Protein AF-A0A3D3Z8D5-F1 (afdb_monomer_lite)

Structure (mmCIF, N/CA/C/O backbone):
data_AF-A0A3D3Z8D5-F1
#
_entry.id   AF-A0A3D3Z8D5-F1
#
loop_
_atom_site.group_PDB
_atom_site.id
_atom_site.type_symbol
_atom_site.label_atom_id
_atom_site.label_alt_id
_atom_site.label_comp_id
_atom_site.label_asym_id
_atom_site.label_entity_id
_atom_site.label_seq_id
_atom_site.pdbx_PDB_ins_code
_atom_site.Cartn_x
_atom_site.Cartn_y
_atom_site.Cartn_z
_atom_site.occupancy
_atom_site.B_iso_or_equiv
_atom_site.auth_seq_id
_atom_site.auth_comp_id
_atom_site.auth_asym_id
_atom_site.auth_atom_id
_atom_site.pdbx_PDB_model_num
ATOM 1 N N . MET A 1 1 ? -3.078 3.882 19.240 1.00 57.00 1 MET A N 1
ATOM 2 C CA . MET A 1 1 ? -2.272 2.854 18.549 1.00 57.00 1 MET A CA 1
ATOM 3 C C . MET A 1 1 ? -0.824 3.313 18.618 1.00 57.00 1 MET A C 1
ATOM 5 O O . MET A 1 1 ? -0.586 4.441 18.205 1.00 57.00 1 MET A O 1
ATOM 9 N N . PRO A 1 2 ? 0.115 2.547 19.190 1.00 60.84 2 PRO A N 1
ATOM 10 C CA . PRO A 1 2 ? 0.003 1.143 19.581 1.00 60.84 2 PRO A CA 1
ATOM 11 C C . PRO A 1 2 ? -0.694 0.946 20.937 1.00 60.84 2 PRO A C 1
ATOM 13 O O . PRO A 1 2 ? -0.859 1.897 21.700 1.00 60.84 2 PRO A O 1
ATOM 16 N N . GLY A 1 3 ? -1.168 -0.277 21.179 1.00 56.78 3 GLY A N 1
ATOM 17 C CA . GLY A 1 3 ? -1.567 -0.756 22.504 1.00 56.78 3 GLY A CA 1
ATOM 18 C C . GLY A 1 3 ? -0.384 -1.449 23.200 1.00 56.78 3 GLY A C 1
ATOM 19 O O . GLY A 1 3 ? 0.518 -1.912 22.497 1.00 56.78 3 GLY A O 1
ATOM 20 N N . PRO A 1 4 ? -0.355 -1.526 24.543 1.00 61.69 4 PRO A N 1
ATOM 21 C CA . PRO A 1 4 ? -1.360 -1.030 25.486 1.00 61.69 4 PRO A CA 1
ATOM 22 C C . PRO A 1 4 ? -1.377 0.505 25.590 1.00 61.69 4 PRO A C 1
ATOM 24 O O . PRO A 1 4 ? -0.358 1.170 25.398 1.00 61.69 4 PRO A O 1
ATOM 27 N N . GLY A 1 5 ? -2.558 1.073 25.853 1.00 63.97 5 GLY A N 1
ATOM 28 C CA . GLY A 1 5 ? -2.750 2.521 25.934 1.00 63.97 5 GLY A CA 1
ATOM 29 C C . GLY A 1 5 ? -1.948 3.128 27.084 1.00 63.97 5 GLY A C 1
ATOM 30 O O . GLY A 1 5 ? -2.188 2.816 28.243 1.00 63.97 5 GLY A O 1
ATOM 31 N N . ARG A 1 6 ? -0.996 4.016 26.774 1.00 68.75 6 ARG A N 1
ATOM 32 C CA . ARG A 1 6 ? -0.283 4.821 27.789 1.00 68.75 6 ARG A CA 1
ATOM 33 C C . ARG A 1 6 ? -1.126 5.981 28.337 1.00 68.75 6 ARG A C 1
ATOM 35 O O . ARG A 1 6 ? -0.728 6.629 29.296 1.00 68.75 6 ARG A O 1
ATOM 42 N N . SER A 1 7 ? -2.263 6.253 27.708 1.00 70.38 7 SER A N 1
ATOM 43 C CA . SER A 1 7 ? -3.222 7.311 28.041 1.00 70.38 7 SER A CA 1
ATOM 44 C C . SER A 1 7 ? -4.616 6.691 28.157 1.00 70.38 7 SER A C 1
ATOM 46 O O . SER A 1 7 ? -4.818 5.600 27.627 1.00 70.38 7 SER A O 1
ATOM 48 N N . PHE A 1 8 ? -5.565 7.394 28.789 1.00 77.62 8 PHE A N 1
ATOM 49 C CA . PHE A 1 8 ? -6.907 6.867 29.107 1.00 77.62 8 PHE A CA 1
ATOM 50 C C . PHE A 1 8 ? -6.841 5.640 30.035 1.00 77.62 8 PHE A C 1
ATOM 52 O O . PHE A 1 8 ? -7.424 4.597 29.757 1.00 77.62 8 PHE A O 1
ATOM 59 N N . ASN A 1 9 ? -6.065 5.772 31.113 1.00 83.38 9 ASN A N 1
ATOM 60 C CA . ASN A 1 9 ? -5.886 4.775 32.169 1.00 83.38 9 ASN A CA 1
ATOM 61 C C . ASN A 1 9 ? -6.703 5.156 33.421 1.00 83.38 9 ASN A C 1
ATOM 63 O O . ASN A 1 9 ? -7.503 6.093 33.382 1.00 83.38 9 ASN A O 1
ATOM 67 N N . ASP A 1 10 ? -6.448 4.472 34.536 1.00 88.50 10 ASP A N 1
ATOM 68 C CA . ASP A 1 10 ? -7.130 4.682 35.820 1.00 88.50 10 ASP A CA 1
ATOM 69 C C . ASP A 1 10 ? -7.123 6.148 36.281 1.00 88.50 10 ASP A C 1
ATOM 71 O O . ASP A 1 10 ? -8.112 6.622 36.824 1.00 88.50 10 ASP A O 1
ATOM 75 N N . THR A 1 11 ? -6.080 6.926 35.959 1.00 89.75 11 THR A N 1
ATOM 76 C CA . THR A 1 11 ? -6.020 8.360 36.299 1.00 89.75 11 THR A CA 1
ATOM 77 C C . THR A 1 11 ? -7.163 9.163 35.677 1.00 89.75 11 THR A C 1
ATOM 79 O O . THR A 1 11 ? -7.669 10.100 36.292 1.00 89.75 11 THR A O 1
ATOM 82 N N . LEU A 1 12 ? -7.581 8.817 34.455 1.00 89.06 12 LEU A N 1
ATOM 83 C CA . LEU A 1 12 ? -8.732 9.461 33.826 1.00 89.06 12 LEU A CA 1
ATOM 84 C C . LEU A 1 12 ? -10.039 9.039 34.507 1.00 89.06 12 LEU A C 1
ATOM 86 O O . LEU A 1 12 ? -10.908 9.885 34.716 1.00 89.06 12 LEU A O 1
ATOM 90 N N . ALA A 1 13 ? -10.169 7.755 34.851 1.00 89.31 13 ALA A N 1
ATOM 91 C CA . ALA A 1 13 ? -11.349 7.236 35.535 1.00 89.31 13 ALA A CA 1
ATOM 92 C C . ALA A 1 13 ? -11.526 7.904 36.908 1.00 89.31 13 ALA A C 1
ATOM 94 O O . ALA A 1 13 ? -12.606 8.413 37.205 1.00 89.31 13 ALA A O 1
ATOM 95 N N . ASP A 1 14 ? -10.449 8.001 37.689 1.00 93.69 14 ASP A N 1
ATOM 96 C CA . ASP A 1 14 ? -10.442 8.645 39.003 1.00 93.69 14 ASP A CA 1
ATOM 97 C C . ASP A 1 14 ? -10.856 10.119 38.921 1.00 93.69 14 ASP A C 1
ATOM 99 O O . ASP A 1 14 ? -11.660 10.584 39.727 1.00 93.69 14 ASP A O 1
ATOM 103 N N . ALA A 1 15 ? -10.356 10.859 37.927 1.00 93.50 15 ALA A N 1
ATOM 104 C CA . ALA A 1 15 ? -10.690 12.271 37.745 1.00 93.50 15 ALA A CA 1
ATOM 105 C C . ALA A 1 15 ? -12.176 12.493 37.396 1.00 93.50 15 ALA A C 1
ATOM 107 O O . ALA A 1 15 ? -12.778 13.461 37.867 1.00 93.50 15 ALA A O 1
ATOM 108 N N . IL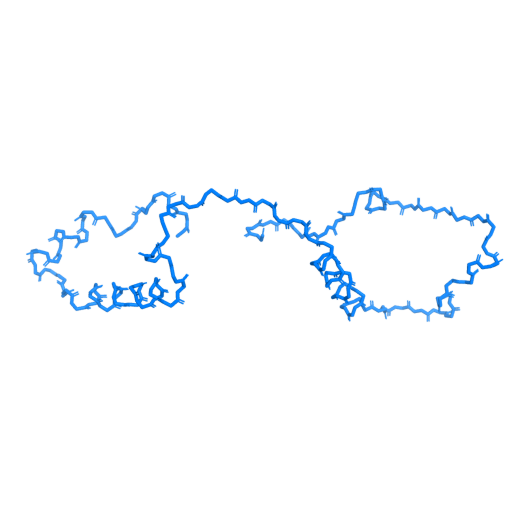E A 1 16 ? -12.784 11.603 36.604 1.00 94.38 16 ILE A N 1
ATOM 109 C CA . ILE A 1 16 ? -14.222 11.655 36.290 1.00 94.38 16 ILE A CA 1
ATOM 110 C C . ILE A 1 16 ? -15.048 11.291 37.531 1.00 94.38 16 ILE A C 1
ATOM 112 O O . ILE A 1 16 ? -15.959 12.032 37.896 1.00 94.38 16 ILE A O 1
ATOM 116 N N . LEU A 1 17 ? -14.689 10.210 38.235 1.00 94.31 17 LEU A N 1
ATOM 117 C CA . LEU A 1 17 ? -15.376 9.773 39.459 1.00 94.31 17 LEU A CA 1
ATOM 118 C C . LEU A 1 17 ? -15.292 10.813 40.586 1.00 94.31 17 LEU A C 1
ATOM 120 O O . LEU A 1 17 ? -16.245 10.987 41.344 1.00 94.31 17 LEU A O 1
ATOM 124 N N . ALA A 1 18 ? -14.174 11.536 40.678 1.00 96.50 18 ALA A N 1
ATOM 125 C CA . ALA A 1 18 ? -13.989 12.649 41.604 1.00 96.50 18 ALA A CA 1
ATOM 126 C C . ALA A 1 18 ? -14.703 13.946 41.163 1.00 96.50 18 ALA A C 1
ATOM 128 O O . ALA A 1 18 ? -14.605 14.957 41.860 1.00 96.50 18 ALA A O 1
ATOM 129 N N . GLY A 1 19 ? -15.384 13.954 40.010 1.00 95.31 19 GLY A N 1
ATOM 130 C CA . GLY A 1 19 ? -16.081 15.122 39.463 1.00 95.31 19 GLY A CA 1
ATOM 131 C C . GLY A 1 19 ? -15.155 16.234 38.957 1.00 95.31 19 GLY A C 1
ATOM 132 O O . GLY A 1 19 ? -15.608 17.352 38.717 1.00 95.31 19 GLY A O 1
ATOM 133 N N . GLN A 1 20 ? -13.857 15.954 38.802 1.00 96.56 20 GLN A N 1
ATOM 134 C CA . GLN A 1 20 ? -12.869 16.910 38.285 1.00 96.56 20 GLN A CA 1
ATOM 135 C C . GLN A 1 20 ? -12.977 17.075 36.766 1.00 96.56 20 GLN A C 1
ATOM 137 O O . GLN A 1 20 ? -12.534 18.085 36.219 1.00 96.56 20 GLN A O 1
ATOM 142 N N . LEU A 1 21 ? -13.564 16.086 36.090 1.00 94.56 21 LEU A N 1
ATOM 143 C CA . LEU A 1 21 ? -13.840 16.091 34.661 1.00 94.56 21 LEU A CA 1
ATOM 144 C C . LEU A 1 21 ? -15.294 15.672 34.404 1.00 94.56 21 LEU A C 1
ATOM 146 O O . LEU A 1 21 ? -15.802 14.790 35.096 1.00 94.56 21 LEU A O 1
ATOM 150 N N . PRO A 1 22 ? -15.967 16.268 33.405 1.00 95.69 22 PRO A N 1
ATOM 151 C CA . PRO A 1 22 ? -17.290 15.819 32.991 1.00 95.69 22 PRO A CA 1
ATOM 152 C C . PRO A 1 22 ? -17.216 14.437 32.325 1.00 95.69 22 PRO A C 1
ATOM 154 O O . PRO A 1 22 ? -16.280 14.152 31.580 1.00 95.69 22 PRO A O 1
ATOM 157 N N . GLU A 1 23 ? -18.240 13.613 32.544 1.00 94.69 23 GLU A N 1
ATOM 158 C CA . GLU A 1 23 ? -18.361 12.266 31.960 1.00 94.69 23 GLU A CA 1
ATOM 159 C C . GLU A 1 23 ? -18.763 12.298 30.473 1.00 94.69 23 GLU A C 1
ATOM 161 O O . GLU A 1 23 ? -18.280 11.495 29.680 1.00 94.69 23 GLU A O 1
ATOM 166 N N . GLN A 1 24 ? -19.551 13.297 30.057 1.00 96.56 24 GLN A N 1
ATOM 167 C CA . GLN A 1 24 ? -20.111 13.401 28.701 1.00 96.56 24 GLN A CA 1
ATOM 168 C C . GLN A 1 24 ? -19.095 13.172 27.551 1.00 96.56 24 GLN A C 1
ATOM 170 O O . GLN A 1 24 ? -19.414 12.429 26.621 1.00 96.56 24 GLN A O 1
ATOM 175 N N . PRO A 1 25 ? -17.868 13.740 27.552 1.00 93.81 25 PRO A N 1
ATOM 176 C CA . PRO A 1 25 ? -16.911 13.500 26.467 1.00 93.81 25 PRO A CA 1
ATOM 177 C C . PRO A 1 25 ? -16.441 12.039 26.366 1.00 93.81 25 PRO A C 1
ATOM 179 O O . PRO A 1 25 ? -16.082 11.585 25.272 1.00 93.81 25 PRO A O 1
ATOM 182 N N . LEU A 1 26 ? -16.419 11.313 27.492 1.00 91.81 26 LEU A N 1
ATOM 183 C CA . LEU A 1 26 ? -16.108 9.886 27.528 1.00 91.81 26 LEU A CA 1
ATOM 184 C C . LEU A 1 26 ? -17.249 9.086 26.894 1.00 91.81 26 LEU A C 1
ATOM 186 O O . LEU A 1 26 ? -16.982 8.275 26.004 1.00 91.81 26 LEU A O 1
ATOM 190 N N . ASP A 1 27 ? -18.496 9.378 27.265 1.00 94.56 27 ASP A N 1
ATOM 191 C CA . ASP A 1 27 ? -19.682 8.745 26.675 1.00 94.56 27 ASP A CA 1
ATOM 192 C C . ASP A 1 27 ? -19.718 8.937 25.157 1.00 94.56 27 ASP A C 1
ATOM 194 O O . ASP A 1 27 ? -19.815 7.972 24.398 1.00 94.56 27 ASP A O 1
ATOM 198 N N . GLU A 1 28 ? -19.503 10.165 24.681 1.00 96.38 28 GLU A N 1
ATOM 199 C CA . GLU A 1 28 ? -19.450 10.468 23.249 1.00 96.38 28 GLU A CA 1
ATOM 200 C C . GLU A 1 28 ? -18.318 9.713 22.522 1.00 96.38 28 GLU A C 1
ATOM 202 O O . GLU A 1 28 ? -18.430 9.367 21.339 1.00 96.38 28 GLU A O 1
ATOM 207 N N . ALA A 1 29 ? -17.180 9.469 23.181 1.00 92.69 29 ALA A N 1
ATOM 208 C CA . ALA A 1 29 ? -16.095 8.657 22.625 1.00 92.69 29 ALA A CA 1
ATOM 209 C C . ALA A 1 29 ? -16.479 7.171 22.542 1.00 92.69 29 ALA A C 1
ATOM 211 O O . ALA A 1 29 ? -16.266 6.540 21.498 1.00 92.69 29 ALA A O 1
ATOM 212 N N . ILE A 1 30 ? -17.094 6.635 23.597 1.00 92.25 30 ILE A N 1
ATOM 213 C CA . ILE A 1 30 ? -17.584 5.254 23.653 1.00 92.25 30 ILE A CA 1
ATOM 214 C C . ILE A 1 30 ? -18.677 5.031 22.606 1.00 92.25 30 ILE A C 1
ATOM 216 O O . ILE A 1 30 ? -18.656 4.012 21.912 1.00 92.25 30 ILE A O 1
ATOM 220 N N . GLU A 1 31 ? -19.585 5.985 22.414 1.00 95.94 31 GLU A N 1
ATOM 221 C CA . GLU A 1 31 ? -20.620 5.912 21.383 1.00 95.94 31 GLU A CA 1
ATOM 222 C C . GLU A 1 31 ? -20.027 5.848 19.972 1.00 95.94 31 GLU A C 1
ATOM 224 O O . GLU A 1 31 ? -20.475 5.046 19.146 1.00 95.94 31 GLU A O 1
ATOM 229 N N . ARG A 1 32 ? -18.995 6.651 19.674 1.00 95.31 32 ARG A N 1
ATOM 230 C CA . ARG A 1 32 ? -18.293 6.617 18.376 1.00 95.31 32 ARG A CA 1
ATOM 231 C C . ARG A 1 32 ? -17.646 5.255 18.122 1.00 95.31 32 ARG A C 1
ATOM 233 O O . ARG A 1 32 ? -17.806 4.706 17.028 1.00 95.31 32 ARG A O 1
ATOM 240 N N . LEU A 1 33 ? -16.962 4.698 19.122 1.00 90.75 33 LEU A N 1
ATOM 241 C CA . LEU A 1 33 ? -16.339 3.374 19.031 1.00 90.75 33 LEU A CA 1
ATOM 242 C C . LEU A 1 33 ? -17.385 2.260 18.904 1.00 90.75 33 LEU A C 1
ATOM 244 O O . LEU A 1 33 ? -17.258 1.391 18.042 1.00 90.75 33 LEU A O 1
ATOM 248 N N . SER A 1 34 ? -18.459 2.325 19.689 1.00 90.25 34 SER A N 1
ATOM 249 C CA . SER A 1 34 ? -19.564 1.362 19.647 1.00 90.25 34 SER A CA 1
ATOM 250 C C . SER A 1 34 ? -20.268 1.377 18.293 1.00 90.25 34 SER A C 1
ATOM 252 O O . SER A 1 34 ? -20.526 0.325 17.708 1.00 90.25 34 SER A O 1
ATOM 254 N N . ARG A 1 35 ? -20.510 2.569 17.736 1.00 93.38 35 ARG A N 1
ATOM 255 C CA . ARG A 1 35 ? -21.084 2.739 16.396 1.00 93.38 35 ARG A CA 1
ATOM 256 C C . ARG A 1 35 ? -20.179 2.149 15.318 1.00 93.38 35 ARG A C 1
ATOM 258 O O . ARG A 1 35 ? -20.683 1.524 14.385 1.00 93.38 35 ARG A O 1
ATOM 265 N N . LEU A 1 36 ? -18.861 2.322 15.432 1.00 92.00 36 LEU A N 1
ATOM 266 C CA . LEU A 1 36 ? -17.904 1.693 14.522 1.00 92.00 36 LEU A CA 1
ATOM 267 C C . LEU A 1 36 ? -17.964 0.163 14.632 1.00 92.00 36 LEU A C 1
ATOM 269 O O . LEU A 1 36 ? -18.146 -0.498 13.612 1.00 92.00 36 LEU A O 1
ATOM 273 N N . ALA A 1 37 ? -17.896 -0.383 15.849 1.00 87.44 37 ALA A N 1
ATOM 274 C CA . ALA A 1 37 ? -17.932 -1.825 16.097 1.00 87.44 37 ALA A CA 1
ATOM 275 C C . ALA A 1 37 ? -19.223 -2.485 15.582 1.00 87.44 37 ALA A C 1
ATOM 277 O O . ALA A 1 37 ? -19.189 -3.583 15.023 1.00 87.44 37 ALA A O 1
ATOM 278 N N . GLN A 1 38 ? -20.362 -1.798 15.721 1.00 88.50 38 GLN A N 1
ATOM 279 C CA . GLN A 1 38 ? -21.643 -2.240 15.168 1.00 88.50 38 GLN A CA 1
ATOM 280 C C . GLN A 1 38 ? -21.647 -2.236 13.632 1.00 88.50 38 GLN A C 1
ATOM 282 O O . GLN A 1 38 ? -22.190 -3.158 13.025 1.00 88.50 38 GLN A O 1
ATOM 287 N N . ARG A 1 39 ? -21.030 -1.231 12.991 1.00 90.50 39 ARG A N 1
ATOM 288 C CA . ARG A 1 39 ? -20.956 -1.130 11.522 1.00 90.50 39 ARG A CA 1
ATOM 289 C C . ARG A 1 39 ? -20.044 -2.176 10.889 1.00 90.50 39 ARG A C 1
ATOM 291 O O . ARG A 1 39 ? -20.303 -2.579 9.760 1.00 90.50 39 ARG A O 1
ATOM 298 N N . THR A 1 40 ? -18.983 -2.586 11.577 1.00 87.81 40 THR A N 1
ATOM 299 C CA . THR A 1 40 ? -17.959 -3.493 11.030 1.00 87.81 40 THR A CA 1
ATOM 300 C C . THR A 1 40 ? -18.153 -4.953 11.432 1.00 87.81 40 THR A C 1
ATOM 302 O O . THR A 1 40 ? -17.301 -5.778 11.127 1.00 87.81 40 THR A O 1
ATOM 305 N N . ALA A 1 41 ? -19.253 -5.288 12.118 1.00 73.06 41 ALA A N 1
ATOM 306 C CA . ALA A 1 41 ? -19.517 -6.617 12.681 1.00 73.06 41 ALA A CA 1
ATOM 307 C C . ALA A 1 41 ? -18.437 -7.138 13.657 1.00 73.06 41 ALA A C 1
ATOM 309 O O . ALA A 1 41 ? -18.512 -8.292 14.081 1.00 73.06 41 ALA A O 1
ATOM 310 N N . LEU A 1 42 ? -17.502 -6.278 14.090 1.00 66.38 42 LEU A N 1
ATOM 311 C CA . LEU A 1 42 ? -16.495 -6.593 15.111 1.00 66.38 42 LEU A CA 1
ATOM 312 C C . LEU A 1 42 ? -17.141 -6.984 16.445 1.00 66.38 42 LEU A C 1
ATOM 314 O O . LEU A 1 42 ? -16.571 -7.760 17.197 1.00 66.38 42 LEU A O 1
ATOM 318 N N . SER A 1 43 ? -18.356 -6.501 16.731 1.00 59.16 43 SER A N 1
ATOM 319 C CA . SER A 1 43 ? -19.088 -6.894 17.942 1.00 59.16 43 SER A CA 1
ATOM 320 C C . SER A 1 43 ? -19.628 -8.331 17.921 1.00 59.16 43 SER A C 1
ATOM 322 O O . SER A 1 43 ? -20.111 -8.803 18.947 1.00 59.16 43 SER A O 1
ATOM 324 N N . ARG A 1 44 ? -19.605 -9.021 16.770 1.00 58.34 44 ARG A N 1
ATOM 325 C CA . ARG A 1 44 ? -20.278 -10.322 16.573 1.00 58.34 44 ARG A CA 1
ATOM 326 C C . ARG A 1 44 ? -19.334 -11.489 16.323 1.00 58.34 44 ARG A C 1
ATOM 328 O O . ARG A 1 44 ? -19.780 -12.632 16.335 1.00 58.34 44 ARG A O 1
ATOM 335 N N . GLN A 1 45 ? -18.065 -11.215 16.065 1.00 61.03 45 GLN A N 1
ATOM 336 C CA . GLN A 1 45 ? -17.063 -12.232 15.791 1.00 61.03 45 GLN A CA 1
ATOM 337 C C . GLN A 1 45 ? -15.984 -12.061 16.853 1.00 61.03 45 GLN A C 1
ATOM 339 O O . GLN A 1 45 ? -15.439 -10.971 16.995 1.00 61.03 45 GLN A O 1
ATOM 344 N N . GLY A 1 46 ? -15.739 -13.102 17.655 1.00 66.75 46 GLY A N 1
ATOM 345 C CA . GLY A 1 46 ? -14.601 -13.115 18.579 1.00 66.75 46 GLY A CA 1
ATOM 346 C C . GLY A 1 46 ? -13.277 -12.929 17.830 1.00 66.75 46 GLY A C 1
ATOM 347 O O . GLY A 1 46 ? -13.265 -12.783 16.609 1.00 66.75 46 GLY A O 1
ATOM 348 N N . GLU A 1 47 ? -12.149 -12.948 18.539 1.00 70.56 47 GLU A N 1
ATOM 349 C CA . GLU A 1 47 ? -10.841 -12.784 17.896 1.00 70.56 47 GLU A CA 1
ATOM 350 C C . GLU A 1 47 ? -10.628 -13.821 16.782 1.00 70.56 47 GLU A C 1
ATOM 352 O O . GLU A 1 47 ? -10.487 -15.022 17.022 1.00 70.56 47 GLU A O 1
ATOM 357 N N . VAL A 1 48 ? -10.610 -13.341 15.538 1.00 75.81 48 VAL A N 1
ATOM 358 C CA . VAL A 1 48 ? -10.223 -14.132 14.374 1.00 75.81 48 VAL A CA 1
ATOM 359 C C . VAL A 1 48 ? -8.731 -13.931 14.180 1.00 75.81 48 VAL A C 1
ATOM 361 O O . VAL A 1 48 ? -8.253 -12.801 14.096 1.00 75.81 48 VAL A O 1
ATOM 364 N N . LYS A 1 49 ? -7.984 -15.033 14.095 1.00 82.88 49 LYS A N 1
ATOM 365 C CA . LYS A 1 49 ? -6.554 -14.973 13.796 1.00 82.88 49 LYS A CA 1
ATOM 366 C C . LYS A 1 49 ? -6.347 -14.315 12.433 1.00 82.88 49 LYS A C 1
ATOM 368 O O . LYS A 1 49 ? -6.941 -14.758 11.451 1.00 82.88 49 LYS A O 1
ATOM 373 N N . GLU A 1 50 ? -5.481 -13.309 12.377 1.00 84.12 50 GLU A N 1
ATOM 374 C CA . GLU A 1 50 ? -5.094 -12.671 11.120 1.00 84.12 50 GLU A CA 1
ATOM 375 C C . GLU A 1 50 ? -4.504 -13.695 10.143 1.00 84.12 50 GLU A C 1
ATOM 377 O O . GLU A 1 50 ? -3.738 -14.590 10.520 1.00 84.12 50 GLU A O 1
ATOM 382 N N . GLN A 1 51 ? -4.881 -13.566 8.872 1.00 87.62 51 GLN A N 1
ATOM 383 C CA . GLN A 1 51 ? -4.436 -14.443 7.797 1.00 87.62 51 GLN A CA 1
ATOM 384 C C . GLN A 1 51 ? -3.941 -13.608 6.624 1.00 87.62 51 GLN A C 1
ATOM 386 O O . GLN A 1 51 ? -4.552 -12.606 6.256 1.00 87.62 51 GLN A O 1
ATOM 391 N N . SER A 1 52 ? -2.854 -14.064 6.006 1.00 90.00 52 SER A N 1
ATOM 392 C CA . SER A 1 52 ? -2.448 -13.564 4.697 1.00 90.00 52 SER A CA 1
ATOM 393 C C . SER A 1 52 ? -3.327 -14.228 3.639 1.00 90.00 52 SER A C 1
ATOM 395 O O . SER A 1 52 ? -3.309 -15.450 3.484 1.00 90.00 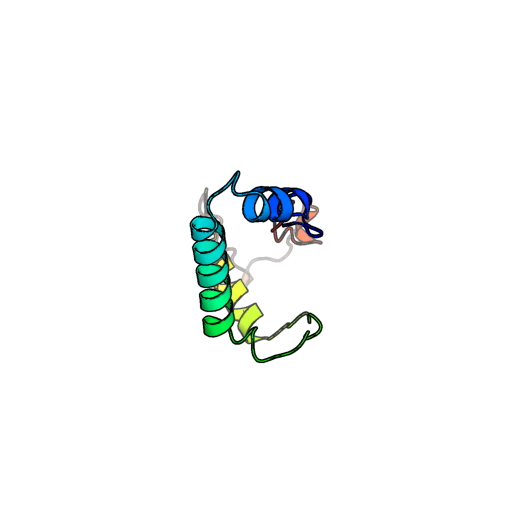52 SER A O 1
ATOM 397 N N . ILE A 1 53 ? -4.139 -13.425 2.956 1.00 92.06 53 ILE A N 1
ATOM 398 C CA . ILE A 1 53 ? -5.057 -13.876 1.912 1.00 92.06 53 ILE A CA 1
ATOM 399 C C . ILE A 1 53 ? -4.453 -13.477 0.564 1.00 92.06 53 ILE A C 1
ATOM 401 O O . ILE A 1 53 ? -4.366 -12.294 0.251 1.00 92.06 53 ILE A O 1
ATOM 405 N N . ASP A 1 54 ? -4.046 -14.463 -0.235 1.00 93.50 54 ASP A N 1
ATOM 406 C CA . ASP A 1 54 ? -3.452 -14.247 -1.560 1.00 93.50 54 ASP A CA 1
ATOM 407 C C . ASP A 1 54 ? -4.342 -14.847 -2.655 1.00 93.50 54 ASP A C 1
ATOM 409 O O . ASP A 1 54 ? -4.227 -16.022 -3.024 1.00 93.50 54 ASP A O 1
ATOM 413 N N . ARG A 1 55 ? -5.277 -14.033 -3.156 1.00 97.25 55 ARG A N 1
ATOM 414 C CA . ARG A 1 55 ? -6.236 -14.458 -4.178 1.00 97.25 55 ARG A CA 1
ATOM 415 C C . ARG A 1 55 ? -5.792 -14.021 -5.578 1.00 97.25 55 ARG A C 1
ATOM 417 O O . ARG A 1 55 ? -5.309 -12.897 -5.750 1.00 97.25 55 ARG A O 1
ATOM 424 N N . PRO A 1 56 ? -5.985 -14.853 -6.621 1.00 97.75 56 PRO A N 1
ATOM 425 C CA . PRO A 1 56 ? -5.669 -14.481 -8.002 1.00 97.75 56 PRO A CA 1
ATOM 426 C C . PRO A 1 56 ? -6.296 -13.152 -8.452 1.00 97.75 56 PRO A C 1
ATOM 428 O O . PRO A 1 56 ? -5.653 -12.381 -9.168 1.00 97.75 56 PRO A O 1
ATOM 431 N N . GLU A 1 57 ? -7.523 -12.869 -8.022 1.00 98.00 57 GLU A N 1
ATOM 432 C CA . GLU A 1 57 ? -8.249 -11.637 -8.322 1.00 98.00 57 GLU A CA 1
ATOM 433 C C . GLU A 1 57 ? -7.607 -10.391 -7.697 1.00 98.00 57 GLU A C 1
ATOM 435 O O . GLU A 1 57 ? -7.540 -9.353 -8.363 1.00 98.00 57 GLU A O 1
ATOM 440 N N . ASP A 1 58 ? -7.062 -10.504 -6.482 1.00 97.25 58 ASP A N 1
ATOM 441 C CA . ASP A 1 58 ? -6.369 -9.409 -5.798 1.00 97.25 58 ASP A CA 1
ATOM 442 C C . ASP A 1 58 ? -5.049 -9.101 -6.510 1.00 97.25 58 ASP A C 1
ATOM 444 O O . ASP A 1 58 ? -4.759 -7.943 -6.818 1.00 97.25 58 ASP A O 1
ATOM 448 N N . ARG A 1 59 ? -4.294 -10.140 -6.897 1.00 95.88 59 ARG A N 1
ATOM 449 C CA . ARG A 1 59 ? -3.074 -9.987 -7.712 1.00 95.88 59 ARG A CA 1
ATOM 450 C C . ARG A 1 59 ? -3.369 -9.328 -9.058 1.00 95.88 59 ARG A C 1
ATOM 452 O O . ARG A 1 59 ? -2.631 -8.445 -9.501 1.00 95.88 59 ARG A O 1
ATOM 459 N N . ALA A 1 60 ? -4.457 -9.729 -9.715 1.00 98.00 60 ALA A N 1
ATOM 460 C CA . ALA A 1 60 ? -4.874 -9.130 -10.978 1.00 98.00 60 ALA A CA 1
ATOM 461 C C . ALA A 1 60 ? -5.276 -7.655 -10.807 1.00 98.00 60 ALA A C 1
ATOM 463 O O . ALA A 1 60 ? -4.944 -6.830 -11.663 1.00 98.00 60 ALA A O 1
ATOM 464 N N . LEU A 1 61 ? -5.965 -7.311 -9.715 1.00 97.88 61 LEU A N 1
ATOM 465 C CA . LEU A 1 61 ? -6.316 -5.932 -9.383 1.00 97.88 61 LEU A CA 1
ATOM 466 C C . LEU A 1 61 ? -5.068 -5.085 -9.107 1.00 97.88 61 LEU A C 1
ATOM 468 O O . LEU A 1 61 ? -4.926 -4.024 -9.715 1.00 97.88 61 LEU A O 1
ATOM 472 N N . ALA A 1 62 ? -4.145 -5.575 -8.277 1.00 96.00 62 ALA A N 1
ATOM 473 C CA . ALA A 1 62 ? -2.886 -4.899 -7.971 1.00 96.00 62 ALA A CA 1
ATOM 474 C C . ALA A 1 62 ? -2.058 -4.644 -9.241 1.00 96.00 62 ALA A C 1
ATOM 476 O O . ALA A 1 62 ? -1.586 -3.529 -9.463 1.00 96.00 62 ALA A O 1
ATOM 477 N N . LYS A 1 63 ? -1.970 -5.633 -10.143 1.00 96.44 63 LYS A N 1
ATOM 478 C CA . LYS A 1 63 ? -1.305 -5.472 -11.445 1.00 96.44 63 LYS A CA 1
ATOM 479 C C . LYS A 1 63 ? -1.951 -4.372 -12.291 1.00 96.44 63 LYS A C 1
ATOM 481 O O . LYS A 1 63 ? -1.235 -3.569 -12.884 1.00 96.44 63 LYS A O 1
ATOM 486 N N . ARG A 1 64 ? -3.288 -4.313 -12.355 1.00 98.31 64 ARG A N 1
ATOM 487 C CA . ARG A 1 64 ? -3.990 -3.242 -13.085 1.00 98.31 64 ARG A CA 1
ATOM 488 C C . ARG A 1 64 ? -3.715 -1.871 -12.475 1.00 98.31 64 ARG A C 1
ATOM 490 O O . ARG A 1 64 ? -3.448 -0.938 -13.224 1.00 98.31 64 ARG A O 1
ATOM 497 N N . ALA A 1 65 ? -3.750 -1.762 -11.149 1.00 97.75 65 ALA A N 1
ATOM 498 C CA . ALA A 1 65 ? -3.450 -0.518 -10.448 1.00 97.75 65 ALA A CA 1
ATOM 499 C C . ALA A 1 65 ? -2.009 -0.049 -10.717 1.00 97.75 65 ALA A C 1
ATOM 501 O O . ALA A 1 65 ? -1.806 1.113 -11.055 1.00 97.75 65 ALA A O 1
ATOM 502 N N . ALA A 1 66 ? -1.028 -0.958 -10.669 1.00 95.94 66 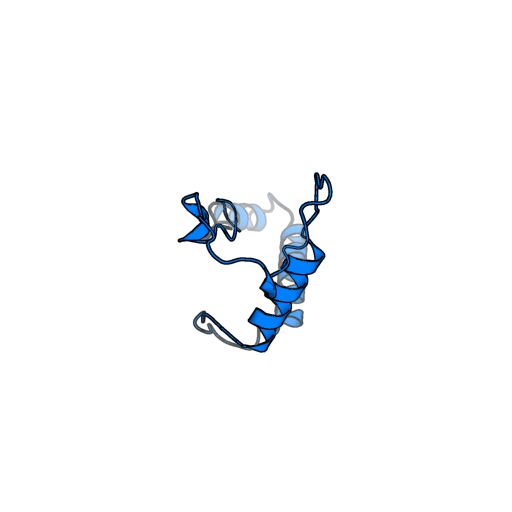ALA A N 1
ATOM 503 C CA . ALA A 1 66 ? 0.371 -0.652 -10.966 1.00 95.94 66 ALA A CA 1
ATOM 504 C C . ALA A 1 66 ? 0.573 -0.161 -12.411 1.00 95.94 66 ALA A C 1
ATOM 506 O O . ALA A 1 66 ? 1.247 0.843 -12.637 1.00 95.94 66 ALA A O 1
ATOM 507 N N . ILE A 1 67 ? -0.053 -0.829 -13.389 1.00 97.06 67 ILE A N 1
ATOM 508 C CA . ILE A 1 67 ? -0.007 -0.407 -14.798 1.00 97.06 67 ILE A CA 1
ATOM 509 C C . ILE A 1 67 ? -0.639 0.981 -14.965 1.00 97.06 67 ILE A C 1
ATOM 511 O O . ILE A 1 67 ? -0.041 1.845 -15.598 1.00 97.06 67 ILE A O 1
ATOM 515 N N . ALA A 1 68 ? -1.820 1.209 -14.383 1.00 97.94 68 ALA A N 1
ATOM 516 C CA . ALA A 1 68 ? -2.543 2.474 -14.516 1.00 97.94 68 ALA A CA 1
ATOM 517 C C . ALA A 1 68 ? -1.860 3.647 -13.787 1.00 97.94 68 ALA A C 1
ATOM 519 O O . ALA A 1 68 ? -1.989 4.788 -14.220 1.00 97.94 68 ALA A O 1
ATOM 520 N N . GLY A 1 69 ? -1.146 3.372 -12.692 1.00 96.62 69 GLY A N 1
ATOM 521 C CA . GLY A 1 69 ? -0.430 4.377 -11.904 1.00 96.62 69 GLY A CA 1
ATOM 522 C C . GLY A 1 69 ? 0.987 4.692 -12.395 1.00 96.62 69 GLY A C 1
ATOM 523 O O . GLY A 1 69 ? 1.605 5.623 -11.884 1.00 96.62 69 GLY A O 1
ATOM 524 N N . THR A 1 70 ? 1.524 3.943 -13.364 1.00 96.88 70 THR A N 1
ATOM 525 C CA . THR A 1 70 ? 2.880 4.174 -13.884 1.00 96.88 70 THR A CA 1
ATOM 526 C C . THR A 1 70 ? 2.899 5.364 -14.841 1.00 96.88 70 THR A C 1
ATOM 528 O O . THR A 1 70 ? 2.193 5.377 -15.848 1.00 96.88 70 THR A O 1
ATOM 531 N N . VAL A 1 71 ? 3.762 6.346 -14.568 1.00 97.75 71 VAL A N 1
ATOM 532 C CA . VAL A 1 71 ? 3.929 7.545 -15.403 1.00 97.75 71 VAL A CA 1
ATOM 533 C C . VAL A 1 71 ? 5.238 7.470 -16.186 1.00 97.75 71 VAL A C 1
ATOM 535 O O . VAL A 1 71 ? 6.320 7.372 -15.610 1.00 97.75 71 VAL A O 1
ATOM 538 N N . MET A 1 72 ? 5.154 7.559 -17.516 1.00 97.31 72 MET A N 1
ATOM 539 C CA . MET A 1 72 ? 6.328 7.626 -18.387 1.00 97.31 72 MET A CA 1
ATOM 540 C C . MET A 1 72 ? 6.882 9.055 -18.422 1.00 97.31 72 MET A C 1
ATOM 542 O O . MET A 1 72 ? 6.350 9.914 -19.117 1.00 97.31 72 MET A O 1
ATOM 546 N N . LEU A 1 73 ? 7.958 9.305 -17.669 1.00 98.31 73 LEU A N 1
ATOM 547 C CA . LEU A 1 73 ? 8.538 10.648 -17.525 1.00 98.31 73 LEU A CA 1
ATOM 548 C C . LEU A 1 73 ? 9.287 11.134 -18.776 1.00 98.31 73 LEU A C 1
ATOM 550 O O . LEU A 1 73 ? 9.273 12.322 -19.084 1.00 98.31 73 LEU A O 1
ATOM 554 N N . LYS A 1 74 ? 9.958 10.227 -19.494 1.00 97.94 74 LYS A N 1
ATOM 555 C CA . LYS A 1 74 ? 10.726 10.531 -20.709 1.00 97.94 74 LYS A CA 1
ATOM 556 C C . LYS A 1 74 ? 10.681 9.343 -21.668 1.00 97.94 74 LYS A C 1
ATOM 558 O O . LYS A 1 74 ? 10.855 8.207 -21.239 1.00 97.94 74 LYS A O 1
ATOM 563 N N . ASN A 1 75 ? 10.496 9.610 -22.962 1.00 98.06 75 ASN A N 1
ATOM 564 C CA . ASN A 1 75 ? 10.637 8.619 -24.029 1.00 98.06 75 ASN A CA 1
ATOM 565 C C . ASN A 1 75 ? 11.090 9.297 -25.331 1.00 98.06 75 ASN A C 1
ATOM 567 O O . ASN A 1 75 ? 10.365 10.119 -25.879 1.00 98.06 75 ASN A O 1
ATOM 571 N N . GLU A 1 76 ? 12.265 8.932 -25.842 1.00 97.50 76 GLU A N 1
ATOM 572 C CA . GLU A 1 76 ? 12.816 9.423 -27.119 1.00 97.50 76 GLU A CA 1
ATOM 573 C C . GLU A 1 76 ? 12.559 8.411 -28.253 1.00 97.50 76 GLU A C 1
ATOM 575 O O . GLU A 1 76 ? 13.435 8.105 -29.053 1.00 97.50 76 GLU A O 1
ATOM 580 N N . GLY A 1 77 ? 11.354 7.831 -28.285 1.00 96.00 77 GLY A N 1
ATOM 581 C CA . GLY A 1 77 ? 10.950 6.839 -29.289 1.00 96.00 77 GLY A CA 1
ATOM 582 C C . GLY A 1 77 ? 11.497 5.422 -29.070 1.00 96.00 77 GLY A C 1
ATOM 583 O O . GLY A 1 77 ? 11.384 4.591 -29.966 1.00 96.00 77 GLY A O 1
ATOM 584 N N . LEU A 1 78 ? 12.075 5.130 -27.899 1.00 94.62 78 LEU A N 1
ATOM 585 C CA . LEU A 1 78 ? 12.616 3.805 -27.569 1.00 94.62 78 LEU A CA 1
ATOM 586 C C . LEU A 1 78 ? 11.525 2.815 -27.136 1.00 94.62 78 LEU A C 1
ATOM 588 O O . LEU A 1 78 ? 11.585 1.638 -27.483 1.00 94.62 78 LEU A O 1
ATOM 592 N N . LEU A 1 79 ? 10.559 3.275 -26.337 1.00 95.62 79 LEU A N 1
ATOM 593 C CA . LEU A 1 79 ? 9.460 2.444 -25.842 1.00 95.62 79 LEU A CA 1
ATOM 594 C C . LEU A 1 79 ? 8.212 2.595 -26.729 1.00 95.62 79 LEU A C 1
ATOM 596 O O . LEU A 1 79 ? 7.927 3.718 -27.161 1.00 95.62 79 LEU A O 1
ATOM 600 N N . PRO A 1 80 ? 7.426 1.515 -26.934 1.00 94.75 80 PRO A N 1
ATOM 601 C CA . PRO A 1 80 ? 7.598 0.166 -26.374 1.00 94.75 80 PRO A CA 1
ATOM 602 C C . PRO A 1 80 ? 8.690 -0.649 -27.084 1.00 94.75 80 PRO A C 1
ATOM 604 O O . PRO A 1 80 ? 8.928 -0.484 -28.276 1.00 94.75 80 PRO A O 1
ATOM 607 N N . LEU A 1 81 ? 9.327 -1.574 -26.359 1.00 94.75 81 LEU A N 1
ATOM 608 C CA . LEU A 1 81 ? 10.314 -2.476 -26.955 1.00 94.75 81 LEU A CA 1
ATOM 609 C C . LEU A 1 81 ? 9.629 -3.505 -27.874 1.00 94.75 81 LEU A C 1
ATOM 611 O O . LEU A 1 81 ? 8.665 -4.159 -27.473 1.00 94.75 81 LEU A O 1
ATOM 615 N N . CYS A 1 82 ? 10.162 -3.700 -29.080 1.00 92.50 82 CYS A N 1
ATOM 616 C CA . CYS A 1 82 ? 9.685 -4.714 -30.026 1.00 92.50 82 CYS A CA 1
ATOM 617 C C . CYS A 1 82 ? 10.264 -6.092 -29.679 1.00 92.50 82 CYS A C 1
ATOM 619 O O . CYS A 1 82 ? 11.381 -6.415 -30.084 1.00 92.50 82 CYS A O 1
ATOM 621 N N . ALA A 1 83 ? 9.524 -6.893 -28.907 1.00 89.31 83 ALA A N 1
ATOM 622 C CA . ALA A 1 83 ? 9.989 -8.184 -28.385 1.00 89.31 83 ALA A CA 1
ATOM 623 C C . ALA A 1 83 ? 10.479 -9.163 -29.470 1.00 89.31 83 ALA A C 1
ATOM 625 O O . ALA A 1 83 ? 11.426 -9.906 -29.240 1.00 89.31 83 ALA A O 1
ATOM 626 N N . ASP A 1 84 ? 9.885 -9.118 -30.663 1.00 93.56 84 ASP A N 1
ATOM 627 C CA . ASP A 1 84 ? 10.269 -9.905 -31.842 1.00 93.56 84 ASP A CA 1
ATOM 628 C C . ASP A 1 84 ? 11.677 -9.574 -32.372 1.00 93.56 84 ASP A C 1
ATOM 630 O O . ASP A 1 84 ? 12.320 -10.408 -33.010 1.00 93.56 84 ASP A O 1
ATOM 634 N N . ARG A 1 85 ? 12.175 -8.364 -32.101 1.00 91.19 85 ARG A N 1
ATOM 635 C CA . ARG A 1 85 ? 13.490 -7.880 -32.551 1.00 91.19 85 ARG A CA 1
ATOM 636 C C . ARG A 1 85 ? 14.562 -7.953 -31.465 1.00 91.19 85 ARG A C 1
ATOM 638 O O . ARG A 1 85 ? 15.743 -7.771 -31.766 1.00 91.19 85 ARG A O 1
ATOM 645 N N . LEU A 1 86 ? 14.176 -8.209 -30.216 1.00 93.19 86 LEU A N 1
ATOM 646 C CA . LEU A 1 86 ? 15.101 -8.312 -29.091 1.00 93.19 86 LEU A CA 1
ATOM 647 C C . LEU A 1 86 ? 15.767 -9.691 -29.091 1.00 93.19 86 LEU A C 1
ATOM 649 O O . LEU A 1 86 ? 15.115 -10.706 -28.878 1.00 93.19 86 LEU A O 1
ATOM 653 N N . LYS A 1 87 ? 17.085 -9.728 -29.305 1.00 94.12 87 LYS A N 1
ATOM 654 C CA . LYS A 1 87 ? 17.879 -10.969 -29.210 1.00 94.12 87 LYS A CA 1
ATOM 655 C C . LYS A 1 87 ? 18.504 -11.163 -27.831 1.00 94.12 87 LYS A C 1
ATOM 657 O O . LYS A 1 87 ? 18.597 -12.285 -27.349 1.00 94.12 87 LYS A O 1
ATOM 662 N N . THR A 1 88 ? 18.911 -10.061 -27.204 1.00 94.81 88 THR A N 1
ATOM 663 C CA . THR A 1 88 ? 19.613 -10.054 -25.919 1.00 94.81 88 THR A CA 1
ATOM 664 C C . THR A 1 88 ? 19.206 -8.810 -25.140 1.00 94.81 88 THR A C 1
ATOM 666 O O . THR A 1 88 ? 19.167 -7.718 -25.705 1.00 94.81 88 THR A O 1
ATOM 669 N N . ILE A 1 89 ? 18.920 -8.967 -23.847 1.00 94.38 89 ILE A N 1
ATOM 670 C CA . ILE A 1 89 ? 18.585 -7.875 -22.927 1.00 94.38 89 ILE A CA 1
ATOM 671 C C . ILE A 1 89 ? 19.467 -8.027 -21.689 1.00 94.38 89 ILE A C 1
ATOM 673 O O . ILE A 1 89 ? 19.536 -9.111 -21.113 1.00 94.38 89 ILE A O 1
ATOM 677 N N . ALA A 1 90 ? 20.123 -6.946 -21.272 1.00 95.31 90 ALA A N 1
ATOM 678 C CA . ALA A 1 90 ? 20.781 -6.873 -19.974 1.00 95.31 90 ALA A CA 1
ATOM 679 C C . ALA A 1 90 ? 19.836 -6.195 -18.975 1.00 95.31 90 ALA A C 1
ATOM 681 O O . ALA A 1 90 ? 19.394 -5.070 -19.205 1.00 95.31 90 ALA A O 1
ATOM 682 N N . VAL A 1 91 ? 19.526 -6.877 -17.874 1.00 94.94 91 VAL A N 1
ATOM 683 C CA . VAL A 1 91 ? 18.694 -6.346 -16.788 1.00 94.94 91 VAL A CA 1
ATOM 684 C C . VAL A 1 91 ? 19.617 -5.980 -15.629 1.00 94.94 91 VAL A C 1
ATOM 686 O O . VAL A 1 91 ? 20.320 -6.843 -15.109 1.00 94.94 91 VAL A O 1
ATOM 689 N N . ILE A 1 92 ? 19.663 -4.698 -15.264 1.00 95.62 92 ILE A N 1
ATOM 690 C CA . ILE A 1 92 ? 20.647 -4.153 -14.318 1.00 95.62 92 ILE A CA 1
ATOM 691 C C . ILE A 1 92 ? 19.923 -3.429 -13.182 1.00 95.62 92 ILE A C 1
ATOM 693 O O . ILE A 1 92 ? 19.050 -2.599 -13.426 1.00 95.62 92 ILE A O 1
ATOM 697 N N . GLY A 1 93 ? 20.338 -3.713 -11.947 1.00 94.31 93 GLY A N 1
ATOM 698 C CA . GLY A 1 93 ? 19.864 -3.055 -10.729 1.00 94.31 93 GLY A CA 1
ATOM 699 C C . GLY A 1 93 ? 19.307 -4.050 -9.702 1.00 94.31 93 GLY A C 1
ATOM 700 O O . GLY A 1 93 ? 18.704 -5.050 -10.092 1.00 94.31 93 GLY A O 1
ATOM 701 N N . PRO A 1 94 ? 19.480 -3.794 -8.391 1.00 91.50 94 PRO A N 1
ATOM 702 C CA . PRO A 1 94 ? 19.046 -4.714 -7.331 1.00 91.50 94 PRO A CA 1
ATOM 703 C C . PRO A 1 94 ? 17.533 -4.974 -7.368 1.00 91.50 94 PRO A C 1
ATOM 705 O O . PRO A 1 94 ? 17.085 -6.104 -7.175 1.00 91.50 94 PRO A O 1
ATOM 708 N N . ASN A 1 95 ? 16.760 -3.951 -7.741 1.00 92.00 95 ASN A N 1
ATOM 709 C CA . ASN A 1 95 ? 15.301 -4.008 -7.735 1.00 92.00 95 ASN A CA 1
ATOM 710 C C . ASN A 1 95 ? 14.714 -4.864 -8.868 1.00 92.00 95 ASN A C 1
ATOM 712 O O . ASN A 1 95 ? 13.520 -5.152 -8.882 1.00 92.00 95 ASN A O 1
ATOM 716 N N . ALA A 1 96 ? 15.538 -5.255 -9.846 1.00 91.25 96 ALA A N 1
ATOM 717 C CA . ALA A 1 96 ? 15.107 -6.155 -10.906 1.00 91.25 96 ALA A CA 1
ATOM 718 C C . ALA A 1 96 ? 15.025 -7.614 -10.436 1.00 91.25 96 ALA A C 1
ATOM 720 O O . ALA A 1 96 ? 14.213 -8.377 -10.955 1.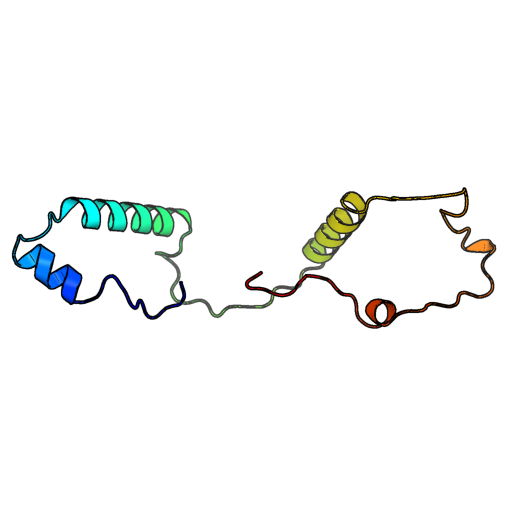00 91.25 96 ALA A O 1
ATOM 721 N N . ALA A 1 97 ? 15.858 -7.996 -9.461 1.00 88.38 97 ALA A N 1
ATOM 722 C CA . ALA A 1 97 ? 15.825 -9.319 -8.842 1.00 88.38 97 ALA A CA 1
ATOM 723 C C . ALA A 1 97 ? 14.812 -9.378 -7.687 1.00 88.38 97 ALA A C 1
ATOM 725 O O . ALA A 1 97 ? 14.094 -10.367 -7.545 1.00 88.38 97 ALA A O 1
ATOM 726 N N . HIS A 1 98 ? 14.726 -8.305 -6.895 1.00 88.00 98 HIS A N 1
ATOM 727 C CA . HIS A 1 98 ? 13.791 -8.172 -5.780 1.00 88.00 98 HIS A CA 1
ATOM 728 C C . HIS A 1 98 ? 12.984 -6.887 -5.941 1.00 88.00 98 HIS A C 1
ATOM 730 O O . HIS A 1 98 ? 13.524 -5.799 -5.798 1.00 88.00 98 HIS A O 1
ATOM 736 N N . GLY A 1 99 ? 11.696 -7.004 -6.266 1.00 83.50 99 GLY A N 1
ATOM 737 C CA . GLY A 1 99 ? 10.856 -5.828 -6.478 1.00 83.50 99 GLY A CA 1
ATOM 738 C C . GLY A 1 99 ? 10.706 -4.995 -5.205 1.00 83.50 99 GLY A C 1
ATOM 739 O O . GLY A 1 99 ? 10.268 -5.511 -4.180 1.00 83.50 99 GLY A O 1
ATOM 740 N N . GLU A 1 100 ? 11.002 -3.700 -5.297 1.00 86.94 100 GLU A N 1
ATOM 741 C CA . GLU A 1 100 ? 10.654 -2.717 -4.266 1.00 86.94 100 GLU A CA 1
ATOM 742 C C . GLU A 1 100 ? 9.183 -2.327 -4.438 1.00 86.94 100 GLU A C 1
ATOM 744 O O . GLU A 1 100 ? 8.829 -1.525 -5.305 1.00 86.94 100 GLU A O 1
ATOM 749 N N . ILE A 1 101 ? 8.311 -2.973 -3.664 1.00 84.88 101 ILE A N 1
ATOM 750 C CA . ILE A 1 101 ? 6.849 -2.873 -3.812 1.00 84.88 101 ILE A CA 1
ATOM 751 C C . ILE A 1 101 ? 6.214 -1.803 -2.918 1.00 84.88 101 ILE A C 1
ATOM 753 O O . ILE A 1 101 ? 5.068 -1.417 -3.144 1.00 84.88 101 ILE A O 1
ATOM 757 N N . MET A 1 102 ? 6.944 -1.319 -1.915 1.00 84.25 102 MET A N 1
ATOM 758 C CA . MET A 1 102 ? 6.516 -0.259 -1.008 1.00 84.25 102 MET A CA 1
ATOM 759 C C . MET A 1 102 ? 7.733 0.439 -0.399 1.00 84.25 102 MET A C 1
ATOM 761 O O . MET A 1 102 ? 8.835 -0.100 -0.410 1.00 84.25 102 M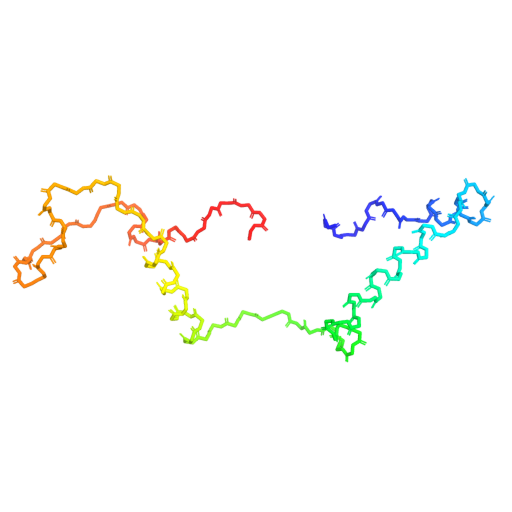ET A O 1
ATOM 765 N N . GLY A 1 103 ? 7.536 1.646 0.128 1.00 85.94 103 GLY A N 1
ATOM 766 C CA . GLY A 1 103 ? 8.550 2.290 0.962 1.00 85.94 103 GLY A CA 1
ATOM 767 C C . GLY A 1 103 ? 8.628 1.660 2.356 1.00 85.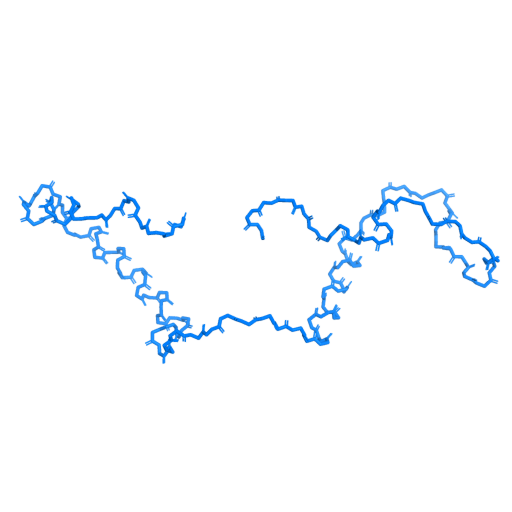94 103 GLY A C 1
ATOM 768 O O . GLY A 1 103 ? 7.864 0.762 2.698 1.00 85.94 103 GLY A O 1
ATOM 769 N N . GLY A 1 104 ? 9.530 2.168 3.193 1.00 83.38 104 GLY A N 1
ATOM 770 C CA . GLY A 1 104 ? 9.533 1.842 4.620 1.00 83.38 104 GLY A CA 1
ATOM 771 C C . GLY A 1 104 ? 8.485 2.646 5.398 1.00 83.38 104 GLY A C 1
ATOM 772 O O . GLY A 1 104 ? 8.152 3.769 5.020 1.00 83.38 104 GLY A O 1
ATOM 773 N N . GLY A 1 105 ? 8.008 2.104 6.519 1.00 77.75 105 GLY A N 1
ATOM 774 C CA . GLY A 1 105 ? 7.106 2.799 7.440 1.00 77.75 105 GLY A CA 1
ATOM 775 C C . GLY A 1 105 ? 6.004 1.895 7.981 1.00 77.75 105 GLY A C 1
ATOM 776 O O . GLY A 1 105 ? 6.053 0.682 7.817 1.00 77.75 105 GLY A O 1
ATOM 777 N N . SER A 1 106 ? 5.007 2.499 8.627 1.00 73.81 106 SER A N 1
ATOM 778 C CA . SER A 1 106 ? 3.849 1.797 9.212 1.00 73.81 106 SER A CA 1
ATOM 779 C C . SER A 1 106 ? 2.761 1.424 8.193 1.00 73.81 106 SER A C 1
ATOM 781 O O . SER A 1 106 ? 1.607 1.239 8.576 1.00 73.81 106 SER A O 1
ATOM 783 N N . SER A 1 107 ? 3.112 1.428 6.909 1.00 59.91 107 SER A N 1
ATOM 784 C CA . SER A 1 107 ? 2.261 1.048 5.776 1.00 59.91 107 SER A CA 1
ATOM 785 C C . SER A 1 107 ? 2.012 -0.451 5.705 1.00 59.91 107 SER A C 1
ATOM 787 O O . SER A 1 107 ? 2.935 -1.206 6.080 1.00 59.91 107 SER A O 1
#

pLDDT: mean 88.32, std 11.29, range [56.78, 98.31]

Sequence (107 aa):
MPGPGRSFNDTLADAILAGQLPEQPLDEAIERLSRLAQRTALSRQGEVKEQSIDRPEDRALAKRAAIAGTVMLKNEGLLPLCADRLKTIAVIGPNAAHGEIMGGGSS

Radius of gyration: 26.14 Å; chains: 1; bounding box: 42×32×74 Å

Secondary structure (DSSP, 8-state):
-PSSPSSSSHHHHHHHHTTSS-SHHHHHHHHHHHHHHHHTTTTTS--PPP-----HHHHHHHHHHHHHH------SS-PSP-GGG-S-----SHHHHS---S-SS--

Foldseek 3Di:
DPDPDPPPDVVVVVCCVVVVDPCVVVVVVVVVVVVVCVVVVVVPDPDDDDDDDDDPVVVVVVVVVVVVPDDDPDDPPCPPPDPVPDPDDDDDDPCVVPPPPDDDDPD